Protein AF-A0A0G4EFV4-F1 (afdb_monomer_lite)

Secondary structure (DSSP, 8-state):
--HHHHHTT------PPTT----HHHHHHHHHHHHHHHHHHHHHHHHS----TTS-HHHHHHHHH---HHHHHHHHHHTT--TT------HHHHHHHHHHHHHHHTT-

Organism: Vitrella brassicaformis (strain CCMP3155) (NCBI:txid1169540)

Sequence (108 aa):
MFLSRILNGIVFKEKIPYGIKRSRAYRDARKAERRAKWHAIKQEEQRNFVISGRKSLYMSLMRNTGLGWYRAKQVLKHLEMHERGSVEPTPHVRDKIKNIATFVKLGR

InterPro domains:
  IPR056356 Microprotein, apicomplexa 17 [PF23531] (12-108)

Radius of gyration: 24.9 Å; chains: 1; bounding box: 38×32×73 Å

pLDDT: mean 79.08, std 12.4, range [49.91, 94.31]

Foldseek 3Di:
DPVVVVVVVPPPPPDDPPPDDPDPVVVVVVVVVVVVVVVVLVVCLVVAQDQDQVAFPLVSLCSNLVDDNVLSVVLCVVVVHDRRDGDDPDPVVRVVSVVSSVVSVVVD

Structure (mmCIF, N/CA/C/O backbone):
data_AF-A0A0G4EFV4-F1
#
_entry.id   AF-A0A0G4EFV4-F1
#
loop_
_atom_site.group_PDB
_atom_site.id
_atom_site.type_symbol
_atom_site.label_atom_id
_atom_site.label_alt_id
_atom_site.label_comp_id
_atom_site.label_asym_id
_atom_site.label_entity_id
_atom_site.label_seq_id
_atom_site.pdbx_PDB_ins_code
_atom_site.Cartn_x
_atom_site.Cartn_y
_atom_site.Cartn_z
_atom_site.occupancy
_atom_site.B_iso_or_equiv
_atom_site.auth_seq_id
_atom_site.auth_comp_id
_atom_site.auth_asym_id
_atom_site.auth_atom_id
_atom_site.pdbx_PDB_model_num
ATOM 1 N N . MET A 1 1 ? 19.600 -20.839 -51.957 1.00 53.38 1 MET A N 1
ATOM 2 C CA . MET A 1 1 ? 19.373 -20.298 -50.591 1.00 53.38 1 MET A CA 1
ATOM 3 C C . MET A 1 1 ? 20.023 -18.920 -50.335 1.00 53.38 1 MET A C 1
ATOM 5 O O . MET A 1 1 ? 20.202 -18.554 -49.183 1.00 53.38 1 MET A O 1
ATOM 9 N N . PHE A 1 2 ? 20.338 -18.112 -51.361 1.00 50.44 2 PHE A N 1
ATOM 10 C CA . PHE A 1 2 ? 20.942 -16.774 -51.170 1.00 50.44 2 PHE A CA 1
ATOM 11 C C . PHE A 1 2 ? 19.926 -15.616 -51.234 1.00 50.44 2 PHE A C 1
ATOM 13 O O . PHE A 1 2 ? 20.095 -14.603 -50.561 1.00 50.44 2 PHE A O 1
ATOM 20 N N . LEU A 1 3 ? 18.826 -15.785 -51.977 1.00 52.72 3 LEU A N 1
ATOM 21 C CA . LEU A 1 3 ? 17.833 -14.728 -52.219 1.00 52.72 3 LEU A CA 1
ATOM 22 C C . LEU A 1 3 ? 16.940 -14.411 -51.003 1.00 52.72 3 LEU A C 1
ATOM 24 O O . LEU A 1 3 ? 16.502 -13.274 -50.846 1.00 52.72 3 LEU A O 1
ATOM 28 N N . SER A 1 4 ? 16.725 -15.367 -50.091 1.00 53.78 4 SER A N 1
ATOM 29 C CA . SER A 1 4 ? 15.916 -15.147 -48.880 1.00 53.78 4 SER A CA 1
ATOM 30 C C . SER A 1 4 ? 16.594 -14.236 -47.849 1.00 53.78 4 SER A C 1
ATOM 32 O O . SER A 1 4 ? 15.912 -13.586 -47.062 1.00 53.78 4 SER A O 1
ATOM 34 N N . ARG A 1 5 ? 17.933 -14.131 -47.863 1.00 5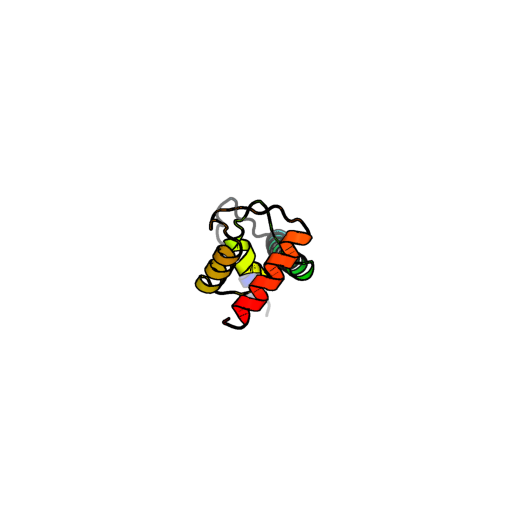4.00 5 ARG A N 1
ATOM 35 C CA . ARG A 1 5 ? 18.678 -13.190 -47.005 1.00 54.00 5 ARG A CA 1
ATOM 36 C C . ARG A 1 5 ? 18.608 -11.747 -47.509 1.00 54.00 5 ARG A C 1
ATOM 38 O O . ARG A 1 5 ? 18.623 -10.837 -46.689 1.00 54.00 5 ARG A O 1
ATOM 45 N N . ILE A 1 6 ? 18.494 -11.545 -48.822 1.00 55.00 6 ILE A N 1
ATOM 46 C CA . ILE A 1 6 ? 18.435 -10.213 -49.448 1.00 55.00 6 ILE A CA 1
ATOM 47 C C . ILE A 1 6 ? 17.040 -9.597 -49.261 1.00 55.00 6 ILE A C 1
ATOM 49 O O . ILE A 1 6 ? 16.927 -8.424 -48.914 1.00 55.00 6 ILE A O 1
ATOM 53 N N . LEU A 1 7 ? 15.977 -10.403 -49.375 1.00 52.62 7 LEU A N 1
ATOM 54 C CA . LEU A 1 7 ? 14.596 -9.956 -49.143 1.00 52.62 7 LEU A CA 1
ATOM 55 C C . LEU A 1 7 ? 14.317 -9.573 -47.676 1.00 52.62 7 LEU A C 1
ATOM 57 O O . LEU A 1 7 ? 13.526 -8.670 -47.422 1.00 52.62 7 LEU A O 1
ATOM 61 N N . ASN A 1 8 ? 15.034 -10.164 -46.713 1.00 49.91 8 ASN A N 1
ATOM 62 C CA . ASN A 1 8 ? 14.996 -9.747 -45.303 1.00 49.91 8 ASN A CA 1
ATOM 63 C C . ASN A 1 8 ? 15.738 -8.421 -45.026 1.00 49.91 8 ASN A C 1
ATOM 65 O O . ASN A 1 8 ? 15.676 -7.914 -43.908 1.00 49.91 8 ASN A O 1
ATOM 69 N N . GLY A 1 9 ? 16.461 -7.859 -46.001 1.00 50.72 9 GLY A N 1
ATOM 70 C CA . GLY A 1 9 ? 17.116 -6.550 -45.886 1.00 50.72 9 GLY A CA 1
ATOM 71 C C . GLY A 1 9 ? 16.177 -5.370 -46.154 1.00 50.72 9 GLY A C 1
ATOM 72 O O . GLY A 1 9 ? 16.466 -4.249 -45.742 1.00 50.72 9 GLY A O 1
ATOM 73 N N . ILE A 1 10 ? 15.027 -5.624 -46.787 1.00 53.22 10 ILE A N 1
ATOM 74 C CA . ILE A 1 10 ? 13.997 -4.627 -47.112 1.00 53.22 10 ILE A CA 1
ATOM 75 C C . ILE A 1 10 ? 12.861 -4.737 -46.084 1.00 53.22 10 ILE A C 1
ATOM 77 O O . ILE A 1 10 ? 11.680 -4.811 -46.411 1.00 53.22 10 ILE A O 1
ATOM 81 N N . VAL A 1 11 ? 13.204 -4.805 -44.796 1.00 54.94 11 VAL A N 1
ATOM 82 C CA . VAL A 1 11 ? 12.196 -4.677 -43.738 1.00 54.94 11 VAL A CA 1
ATOM 83 C C . VAL A 1 11 ? 11.756 -3.222 -43.740 1.00 54.94 11 VAL A C 1
ATOM 85 O O . VAL A 1 11 ? 12.525 -2.336 -43.366 1.00 54.94 11 VAL A O 1
ATOM 88 N N . PHE A 1 12 ? 10.525 -2.980 -44.190 1.00 59.53 12 PHE A N 1
ATOM 89 C CA . PHE A 1 12 ? 9.834 -1.701 -44.079 1.00 59.53 12 PHE A CA 1
ATOM 90 C C . PHE A 1 12 ? 10.023 -1.149 -42.660 1.00 59.53 12 PHE A C 1
ATOM 92 O O . PHE A 1 12 ? 9.445 -1.639 -41.687 1.00 59.53 12 PHE A O 1
ATOM 99 N N . LYS A 1 13 ? 10.912 -0.163 -42.516 1.00 62.06 13 LYS A N 1
ATOM 100 C CA . LYS A 1 13 ? 11.204 0.463 -41.231 1.00 62.06 13 LYS A CA 1
ATOM 101 C C . LYS A 1 13 ? 10.046 1.403 -40.941 1.00 62.06 13 LYS A C 1
ATOM 103 O O . LYS A 1 13 ? 10.056 2.543 -41.396 1.00 62.06 13 LYS A O 1
ATOM 108 N N . GLU A 1 14 ? 9.031 0.901 -40.237 1.00 70.31 14 GLU A N 1
ATOM 109 C CA . GLU A 1 14 ? 7.902 1.709 -39.770 1.00 70.31 14 GLU A CA 1
ATOM 110 C C . GLU A 1 14 ? 8.401 3.062 -39.252 1.00 70.31 14 GLU A C 1
ATOM 112 O O . GLU A 1 14 ? 9.256 3.114 -38.359 1.00 70.31 14 GLU A O 1
ATOM 117 N N . LYS A 1 15 ? 7.866 4.158 -39.806 1.00 72.81 15 LYS A N 1
ATOM 118 C CA . LYS A 1 15 ? 8.108 5.500 -39.275 1.00 72.81 15 LYS A CA 1
ATOM 119 C C . LYS A 1 15 ? 7.584 5.540 -37.844 1.00 72.81 15 LYS A C 1
ATOM 121 O O . LYS A 1 15 ? 6.390 5.435 -37.587 1.00 72.81 15 LYS A O 1
ATOM 126 N N . ILE A 1 16 ? 8.511 5.660 -36.906 1.00 68.56 16 ILE A N 1
ATOM 127 C CA . ILE A 1 16 ? 8.220 5.720 -35.480 1.00 68.56 16 ILE A CA 1
ATOM 128 C C . ILE A 1 16 ? 7.929 7.179 -35.142 1.00 68.56 16 ILE A C 1
ATOM 130 O O . ILE A 1 16 ? 8.744 8.032 -35.499 1.00 68.56 16 ILE A O 1
ATOM 134 N N . PRO A 1 17 ? 6.834 7.479 -34.428 1.00 80.19 17 PRO A N 1
ATOM 135 C CA . PRO A 1 17 ? 6.607 8.812 -33.898 1.00 80.19 17 PRO A CA 1
ATOM 136 C C . PRO A 1 17 ? 7.804 9.284 -33.067 1.00 80.19 17 PRO A C 1
ATOM 138 O O . PRO A 1 17 ? 8.416 8.506 -32.322 1.00 80.19 17 PRO A O 1
ATOM 141 N N . TYR A 1 18 ? 8.139 10.566 -33.195 1.00 79.00 18 TYR A N 1
ATOM 142 C CA . TYR A 1 18 ? 9.219 11.178 -32.432 1.00 79.00 18 TYR A CA 1
ATOM 143 C C . TYR A 1 18 ? 8.989 11.002 -30.917 1.00 79.00 18 TYR A C 1
ATOM 145 O O . TYR A 1 18 ? 7.860 10.961 -30.435 1.00 79.00 18 TYR A O 1
ATOM 153 N N . GLY A 1 19 ? 10.075 10.845 -30.152 1.00 78.50 19 GLY A N 1
ATOM 154 C CA . GLY A 1 19 ? 10.023 10.707 -28.688 1.00 78.50 19 GLY A CA 1
ATOM 155 C C . GLY A 1 19 ? 9.804 9.285 -28.147 1.00 78.50 19 GLY A C 1
ATOM 156 O O . GLY A 1 19 ? 10.008 9.052 -26.954 1.00 78.50 19 GLY A O 1
ATOM 157 N N . ILE A 1 20 ? 9.475 8.296 -28.987 1.00 81.62 20 ILE A N 1
ATOM 158 C CA . ILE A 1 20 ? 9.302 6.905 -28.536 1.00 81.62 20 ILE A CA 1
ATOM 159 C C . ILE A 1 20 ? 10.646 6.163 -28.545 1.00 81.62 20 ILE A C 1
ATOM 161 O O . ILE A 1 20 ? 11.134 5.705 -29.580 1.00 81.62 20 ILE A O 1
ATOM 165 N N . LYS A 1 21 ? 11.241 5.978 -27.359 1.00 83.62 21 LYS A N 1
ATOM 166 C CA . LYS A 1 21 ? 12.478 5.196 -27.196 1.00 83.62 21 LYS A CA 1
ATOM 167 C C . LYS A 1 21 ? 12.206 3.697 -27.392 1.00 83.62 21 LYS A C 1
ATOM 169 O O . LYS A 1 21 ? 11.580 3.051 -26.553 1.00 83.62 21 LYS A O 1
ATOM 174 N N . ARG A 1 22 ? 12.710 3.124 -28.493 1.00 78.31 22 ARG A N 1
ATOM 175 C CA . ARG A 1 22 ? 12.602 1.681 -28.803 1.00 78.31 22 ARG A CA 1
ATOM 176 C C . ARG A 1 22 ? 13.809 0.847 -28.372 1.00 78.31 22 ARG A C 1
ATOM 178 O O . ARG A 1 22 ? 13.752 -0.376 -28.502 1.00 78.31 22 ARG A O 1
ATOM 185 N N . SER A 1 23 ? 14.883 1.471 -27.876 1.00 88.75 23 SER A N 1
ATOM 186 C CA . SER A 1 23 ? 16.090 0.732 -27.499 1.00 88.75 23 SER A CA 1
ATOM 187 C C . SER A 1 23 ? 15.747 -0.364 -26.488 1.00 88.75 23 SER A C 1
ATOM 189 O O . SER A 1 23 ? 14.977 -0.154 -25.544 1.00 88.75 23 SER A O 1
ATOM 191 N N . ARG A 1 24 ? 16.305 -1.559 -26.707 1.00 88.06 24 ARG A N 1
ATOM 192 C CA . ARG A 1 24 ? 16.093 -2.716 -25.827 1.00 88.06 24 ARG A CA 1
ATOM 193 C C . ARG A 1 24 ? 16.447 -2.361 -24.381 1.00 88.06 24 ARG A C 1
ATOM 195 O O . ARG A 1 24 ? 15.640 -2.590 -23.490 1.00 88.06 24 ARG A O 1
ATOM 202 N N . ALA A 1 25 ? 17.559 -1.647 -24.201 1.00 89.44 25 ALA A N 1
ATOM 203 C CA . ALA A 1 25 ? 17.989 -1.098 -22.920 1.00 89.44 25 ALA A CA 1
ATOM 204 C C . ALA A 1 25 ? 16.923 -0.215 -22.242 1.00 89.44 25 ALA A C 1
ATOM 206 O O . ALA A 1 25 ? 16.660 -0.392 -21.058 1.00 89.44 25 ALA A O 1
ATOM 207 N N . TYR A 1 26 ? 16.251 0.689 -22.969 1.00 89.19 26 TYR A N 1
ATOM 208 C CA . TYR A 1 26 ? 15.194 1.529 -22.386 1.00 89.19 26 TYR A CA 1
ATOM 209 C C . TYR A 1 26 ? 13.977 0.705 -21.948 1.00 89.19 26 TYR A C 1
ATOM 211 O O . TYR A 1 26 ? 13.432 0.906 -20.860 1.00 89.19 26 TYR A O 1
ATOM 219 N N . ARG A 1 27 ? 13.551 -0.250 -22.782 1.00 89.62 27 ARG A N 1
ATOM 220 C CA . ARG A 1 27 ? 12.430 -1.144 -22.459 1.00 89.62 27 ARG A CA 1
ATOM 221 C C . ARG A 1 27 ? 12.740 -2.016 -21.246 1.00 89.62 27 ARG A C 1
ATOM 223 O O . ARG A 1 27 ? 11.882 -2.169 -20.376 1.00 89.62 27 ARG A O 1
ATOM 230 N N . ASP A 1 28 ? 13.950 -2.553 -21.178 1.00 93.75 28 ASP A N 1
ATOM 231 C CA . ASP A 1 28 ? 14.387 -3.404 -20.078 1.00 93.75 28 ASP A CA 1
ATOM 232 C C . ASP A 1 28 ? 14.574 -2.594 -18.787 1.00 93.75 28 ASP A C 1
ATOM 234 O O . ASP A 1 28 ? 14.095 -3.026 -17.739 1.00 93.75 28 ASP A O 1
ATOM 238 N N . ALA A 1 29 ? 15.096 -1.365 -18.865 1.00 92.81 29 ALA A N 1
ATOM 239 C CA . ALA A 1 29 ? 15.151 -0.438 -17.733 1.00 92.81 29 ALA A CA 1
ATOM 240 C C . ALA A 1 29 ? 13.753 -0.120 -17.175 1.00 92.81 29 ALA A C 1
ATOM 242 O O . ALA A 1 29 ? 13.539 -0.175 -15.967 1.00 92.81 29 ALA A O 1
ATOM 243 N N . ARG A 1 30 ? 12.755 0.127 -18.036 1.00 92.38 30 ARG A N 1
ATOM 244 C CA . ARG A 1 30 ? 11.364 0.355 -17.596 1.00 92.38 30 ARG A CA 1
ATOM 245 C C . ARG A 1 30 ? 10.734 -0.884 -16.962 1.00 92.38 30 ARG A C 1
ATOM 247 O O . ARG A 1 30 ? 9.965 -0.763 -16.009 1.00 92.38 30 ARG A O 1
ATOM 254 N N . LYS A 1 31 ? 11.040 -2.083 -17.466 1.00 94.31 31 LYS A N 1
ATOM 255 C CA . LYS A 1 31 ? 10.609 -3.339 -16.829 1.00 94.31 31 LYS A CA 1
ATOM 256 C C . LYS A 1 31 ? 11.261 -3.505 -15.456 1.00 94.31 31 LYS A C 1
ATOM 258 O O . LYS A 1 31 ? 10.559 -3.855 -14.510 1.00 94.31 31 LYS A O 1
ATOM 263 N N . ALA A 1 32 ? 12.558 -3.226 -15.343 1.00 94.12 32 ALA A N 1
ATOM 264 C CA . ALA A 1 32 ? 13.290 -3.268 -14.082 1.00 94.12 32 ALA A CA 1
ATOM 265 C C . ALA A 1 32 ? 12.727 -2.258 -13.069 1.00 94.12 32 ALA A C 1
ATOM 267 O O . ALA A 1 32 ? 12.458 -2.640 -11.938 1.00 94.12 32 ALA A O 1
ATOM 268 N N . GLU A 1 33 ? 12.428 -1.025 -13.493 1.00 92.69 33 GLU A N 1
ATOM 269 C CA . GLU A 1 33 ? 11.795 0.011 -12.663 1.00 92.69 33 GLU A CA 1
ATOM 270 C C . GLU A 1 33 ? 10.458 -0.475 -12.082 1.00 92.69 33 GLU A C 1
ATOM 272 O O . GLU A 1 33 ? 10.195 -0.334 -10.887 1.00 92.69 33 GLU A O 1
ATOM 277 N N . ARG A 1 34 ? 9.611 -1.100 -12.912 1.00 90.88 34 ARG A N 1
ATOM 278 C CA . ARG A 1 34 ? 8.343 -1.679 -12.446 1.00 90.88 34 ARG A CA 1
ATOM 279 C C . ARG A 1 34 ? 8.590 -2.778 -11.421 1.00 90.88 34 ARG A C 1
ATOM 281 O O . ARG A 1 34 ? 8.002 -2.725 -10.347 1.00 90.88 34 ARG A O 1
ATOM 288 N N . ARG A 1 35 ? 9.458 -3.749 -11.723 1.00 92.19 35 ARG A N 1
ATOM 289 C CA . ARG A 1 35 ? 9.784 -4.839 -10.786 1.00 92.19 35 ARG A CA 1
ATOM 290 C C . ARG A 1 35 ? 10.324 -4.290 -9.469 1.00 92.19 35 ARG A C 1
ATOM 292 O O . ARG A 1 35 ? 9.870 -4.727 -8.423 1.00 92.19 35 ARG A O 1
ATOM 299 N N . ALA A 1 36 ? 11.215 -3.303 -9.511 1.00 90.25 36 ALA A N 1
ATOM 300 C CA . ALA A 1 36 ? 11.770 -2.664 -8.324 1.00 90.25 36 ALA A CA 1
ATOM 301 C C . ALA A 1 36 ? 10.678 -2.015 -7.463 1.00 90.25 36 ALA A C 1
ATOM 303 O O . ALA A 1 36 ? 10.667 -2.222 -6.255 1.00 90.25 36 ALA A O 1
ATOM 304 N N . LYS A 1 37 ? 9.701 -1.324 -8.071 1.00 82.81 37 LYS A N 1
ATOM 305 C CA . LYS A 1 37 ? 8.533 -0.787 -7.346 1.00 82.81 37 LYS A CA 1
ATOM 306 C C . LYS A 1 37 ? 7.708 -1.891 -6.682 1.00 82.81 37 LYS A C 1
ATOM 308 O O . LYS A 1 37 ? 7.345 -1.757 -5.520 1.00 82.81 37 LYS A O 1
ATOM 313 N N . TRP A 1 38 ? 7.444 -2.991 -7.387 1.00 81.75 38 TRP A N 1
ATOM 314 C CA . TRP A 1 38 ? 6.738 -4.145 -6.817 1.00 81.75 38 TRP A CA 1
ATOM 315 C C . TRP A 1 38 ? 7.518 -4.813 -5.679 1.00 81.75 38 TRP A C 1
ATOM 317 O O . TRP A 1 38 ? 6.932 -5.170 -4.661 1.00 81.75 38 TRP A O 1
ATOM 327 N N . HIS A 1 39 ? 8.835 -4.963 -5.822 1.00 84.25 39 HIS A N 1
ATOM 328 C CA . HIS A 1 39 ? 9.693 -5.505 -4.771 1.00 84.25 39 HIS A CA 1
ATOM 329 C C . HIS A 1 39 ? 9.756 -4.579 -3.558 1.00 84.25 39 HIS A C 1
ATOM 331 O O . HIS A 1 39 ? 9.663 -5.077 -2.445 1.00 84.25 39 HIS A O 1
ATOM 337 N N . ALA A 1 40 ? 9.832 -3.261 -3.755 1.00 81.31 40 ALA A N 1
ATOM 338 C CA . ALA A 1 40 ? 9.769 -2.288 -2.668 1.00 81.31 40 ALA A CA 1
ATOM 339 C C . ALA A 1 40 ? 8.439 -2.389 -1.907 1.00 81.31 40 ALA A C 1
ATOM 341 O O . ALA A 1 40 ? 8.441 -2.489 -0.687 1.00 81.31 40 ALA A O 1
ATOM 342 N N . ILE A 1 41 ? 7.314 -2.480 -2.625 1.00 70.81 41 ILE A N 1
ATOM 343 C CA . ILE A 1 41 ? 5.982 -2.702 -2.039 1.00 70.81 41 ILE A CA 1
ATOM 344 C C . ILE A 1 41 ? 5.949 -3.991 -1.205 1.00 70.81 41 ILE A C 1
ATOM 346 O O . ILE A 1 41 ? 5.482 -3.960 -0.071 1.00 70.81 41 ILE A O 1
ATOM 350 N N . LYS A 1 42 ? 6.487 -5.099 -1.730 1.00 74.06 42 LYS A N 1
ATOM 351 C CA . LYS A 1 42 ? 6.550 -6.380 -1.007 1.00 74.06 42 LYS A CA 1
ATOM 352 C C . LYS A 1 42 ? 7.489 -6.341 0.200 1.00 74.06 42 LYS A C 1
ATOM 354 O O . LYS A 1 42 ? 7.188 -6.944 1.222 1.00 74.06 42 LYS A O 1
ATOM 359 N N . GLN A 1 43 ? 8.625 -5.656 0.095 1.00 76.44 43 GLN A N 1
ATOM 360 C CA . GLN A 1 43 ? 9.563 -5.492 1.207 1.00 76.44 43 GLN A CA 1
ATOM 361 C C . GLN A 1 43 ? 8.970 -4.618 2.315 1.00 76.44 43 GLN A C 1
ATOM 363 O O . GLN A 1 43 ? 9.167 -4.915 3.489 1.00 76.44 43 GLN A O 1
ATOM 368 N N . GLU A 1 44 ? 8.220 -3.572 1.958 1.00 68.38 44 GLU A N 1
ATOM 369 C CA . GLU A 1 44 ? 7.432 -2.787 2.911 1.00 68.38 44 GLU A CA 1
ATOM 370 C C . GLU A 1 44 ? 6.393 -3.666 3.620 1.00 68.38 44 GLU A C 1
ATOM 372 O O . GLU A 1 44 ? 6.309 -3.641 4.844 1.00 68.38 44 GLU A O 1
ATOM 377 N N . GLU A 1 45 ? 5.655 -4.491 2.870 1.00 62.66 45 GLU A N 1
ATOM 378 C CA . GLU A 1 45 ? 4.657 -5.425 3.413 1.00 62.66 45 GLU A CA 1
ATOM 379 C C . GLU A 1 45 ? 5.272 -6.474 4.354 1.00 62.66 45 GLU A C 1
ATOM 381 O O . GLU A 1 45 ? 4.682 -6.798 5.383 1.00 62.66 45 GLU A O 1
ATOM 386 N N . GLN A 1 46 ? 6.475 -6.971 4.046 1.00 63.78 46 GLN A N 1
ATOM 387 C CA . GLN A 1 46 ? 7.208 -7.908 4.905 1.00 63.78 46 GLN A CA 1
ATOM 388 C C . GLN A 1 46 ? 7.756 -7.258 6.182 1.00 63.78 46 GLN A C 1
ATOM 390 O O . GLN A 1 46 ? 7.954 -7.950 7.178 1.00 63.78 46 GLN A O 1
ATOM 395 N N . ARG A 1 47 ? 8.038 -5.947 6.166 1.00 60.62 47 ARG A N 1
ATOM 396 C CA . ARG A 1 47 ? 8.780 -5.277 7.244 1.00 60.62 47 ARG A CA 1
ATOM 397 C C . ARG A 1 47 ? 7.940 -4.809 8.421 1.00 60.62 47 ARG A C 1
ATOM 399 O O . ARG A 1 47 ? 8.553 -4.554 9.449 1.00 60.62 47 ARG A O 1
ATOM 406 N N . ASN A 1 48 ? 6.618 -4.664 8.282 1.00 59.91 48 ASN A N 1
ATOM 407 C CA . ASN A 1 48 ? 5.584 -4.481 9.323 1.00 59.91 48 ASN A CA 1
ATOM 408 C C . ASN A 1 48 ? 4.396 -3.682 8.748 1.00 59.91 48 ASN A C 1
ATOM 410 O O . ASN A 1 48 ? 4.470 -3.160 7.643 1.00 59.91 48 ASN A O 1
ATOM 414 N N . PHE A 1 49 ? 3.311 -3.544 9.523 1.00 68.94 49 PHE A N 1
ATOM 415 C CA . PHE A 1 49 ? 2.134 -2.722 9.201 1.00 68.94 49 PHE A CA 1
ATOM 416 C C . PHE A 1 49 ? 2.531 -1.321 8.692 1.00 68.94 49 PHE A C 1
ATOM 418 O O . PHE A 1 49 ? 2.965 -0.459 9.464 1.00 68.94 49 PHE A O 1
ATOM 425 N N . VAL A 1 50 ? 2.398 -1.094 7.385 1.00 67.25 50 VAL A N 1
ATOM 426 C CA . VAL A 1 50 ? 2.840 0.135 6.723 1.00 67.25 50 VAL A CA 1
ATOM 427 C C . VAL A 1 50 ? 1.783 1.211 6.935 1.00 67.25 50 VAL A C 1
ATOM 429 O O . VAL A 1 50 ? 0.795 1.279 6.203 1.00 67.25 50 VAL A O 1
ATOM 432 N N . ILE A 1 51 ? 1.972 2.050 7.946 1.00 68.62 51 ILE A N 1
ATOM 433 C CA . ILE A 1 51 ? 1.183 3.270 8.132 1.00 68.62 51 ILE A CA 1
ATOM 434 C C . ILE A 1 51 ? 2.013 4.406 7.536 1.00 68.62 51 ILE A C 1
ATOM 436 O O . ILE A 1 51 ? 3.014 4.826 8.108 1.00 68.62 51 ILE A O 1
ATOM 440 N N . SER A 1 52 ? 1.647 4.841 6.330 1.00 66.31 52 SER A N 1
ATOM 441 C CA . SER A 1 52 ? 2.287 5.978 5.663 1.00 66.31 52 SER A CA 1
ATOM 442 C C . SER A 1 52 ? 1.466 7.230 5.927 1.00 66.31 52 SER A C 1
ATOM 444 O O . SER A 1 52 ? 0.286 7.241 5.593 1.00 66.31 52 SER A O 1
ATOM 446 N N . GLY A 1 53 ? 2.087 8.304 6.423 1.00 65.81 53 GLY A N 1
ATOM 447 C CA . GLY A 1 53 ? 1.390 9.566 6.711 1.00 65.81 53 GLY A CA 1
ATOM 448 C C . GLY A 1 53 ? 0.730 10.234 5.495 1.00 65.81 53 GLY A C 1
ATOM 449 O O . GLY A 1 53 ? -0.142 11.080 5.661 1.00 65.81 53 GLY A O 1
ATOM 450 N N . ARG A 1 54 ? 1.098 9.832 4.267 1.00 73.06 54 ARG A N 1
ATOM 451 C CA . ARG A 1 54 ? 0.485 10.325 3.020 1.00 73.06 54 ARG A CA 1
ATOM 452 C C . ARG A 1 54 ? -0.863 9.666 2.711 1.00 73.06 54 ARG A C 1
ATOM 454 O O . ARG A 1 54 ? -1.648 10.214 1.941 1.00 73.06 54 ARG A O 1
ATOM 461 N N . LYS A 1 55 ? -1.113 8.465 3.236 1.00 78.38 55 LYS A N 1
ATOM 462 C CA . LYS A 1 55 ? -2.350 7.711 3.004 1.00 78.38 55 LYS A CA 1
ATOM 463 C C . LYS A 1 55 ? -3.196 7.752 4.268 1.00 78.38 55 LYS A C 1
ATOM 465 O O . LYS A 1 55 ? -2.663 7.714 5.369 1.00 78.38 55 LYS A O 1
ATOM 470 N N . SER A 1 56 ? -4.517 7.771 4.112 1.00 87.12 56 SER A N 1
ATOM 471 C CA . SER A 1 56 ? -5.394 7.631 5.272 1.00 87.12 56 SER A CA 1
ATOM 472 C C . SER A 1 56 ? -5.185 6.277 5.952 1.00 87.12 56 SER A C 1
ATOM 474 O O . SER A 1 56 ? -4.769 5.291 5.319 1.00 87.12 56 SER A O 1
ATOM 476 N N . LEU A 1 57 ? -5.506 6.215 7.245 1.00 85.81 57 LEU A N 1
ATOM 477 C CA . LEU A 1 57 ? -5.464 4.964 7.993 1.00 85.81 57 LEU A CA 1
ATOM 478 C C . LEU A 1 57 ? -6.329 3.894 7.311 1.00 85.81 57 LEU A C 1
ATOM 480 O O . LEU A 1 57 ? -5.882 2.762 7.168 1.00 85.81 57 LEU A O 1
ATOM 484 N N . TYR A 1 58 ? -7.504 4.266 6.796 1.00 87.56 58 TYR A N 1
ATOM 485 C CA . TYR A 1 58 ? -8.398 3.374 6.052 1.00 87.56 58 TYR A CA 1
ATOM 486 C C . TYR A 1 58 ? -7.700 2.633 4.899 1.00 87.56 58 TYR A C 1
ATOM 488 O O . TYR A 1 58 ? -7.725 1.404 4.817 1.00 87.56 58 TYR A O 1
ATOM 496 N N . MET A 1 59 ? -7.019 3.381 4.026 1.00 86.19 59 MET A N 1
ATOM 497 C CA . MET A 1 59 ? -6.306 2.818 2.875 1.00 86.19 59 MET A CA 1
ATOM 498 C C . MET A 1 59 ? -5.135 1.939 3.315 1.00 86.19 59 MET A C 1
ATOM 500 O O . MET A 1 59 ? -4.848 0.912 2.696 1.00 86.19 59 MET A O 1
ATOM 504 N N . SER A 1 60 ? -4.468 2.334 4.399 1.00 84.88 60 SER A N 1
ATOM 505 C CA . SER A 1 60 ? -3.365 1.575 4.985 1.00 84.88 60 SER A CA 1
ATOM 506 C C . SER A 1 60 ? -3.855 0.260 5.603 1.00 84.88 60 SER A C 1
ATOM 508 O O . SER A 1 60 ? -3.241 -0.782 5.386 1.00 84.88 60 SER A O 1
ATOM 510 N N . LEU A 1 61 ? -4.997 0.264 6.300 1.00 85.88 61 LEU A N 1
ATOM 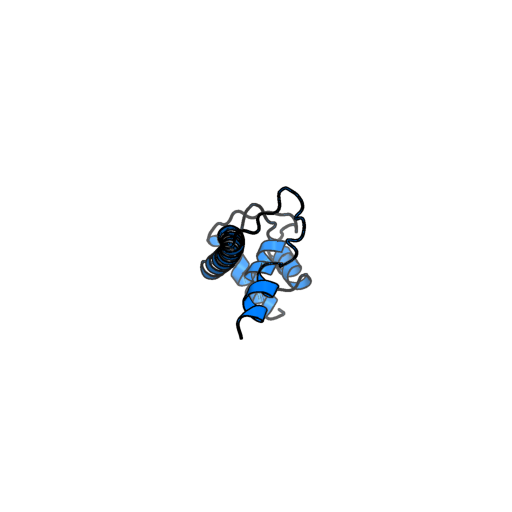511 C CA . LEU A 1 61 ? -5.623 -0.931 6.872 1.00 85.88 61 LEU A CA 1
ATOM 512 C C . LEU A 1 61 ? -5.916 -1.967 5.787 1.00 85.88 61 LEU A C 1
ATOM 514 O O . LEU A 1 61 ? -5.502 -3.117 5.927 1.00 85.88 61 LEU A O 1
ATOM 518 N N . MET A 1 62 ? -6.567 -1.568 4.693 1.00 85.69 62 MET A N 1
ATOM 519 C CA . MET A 1 62 ? -6.917 -2.487 3.603 1.00 85.69 62 MET A CA 1
ATOM 520 C C . MET A 1 62 ? -5.678 -3.113 2.957 1.00 85.69 62 MET A C 1
ATOM 522 O O . MET A 1 62 ? -5.644 -4.326 2.756 1.00 85.69 62 MET A O 1
ATOM 526 N N . ARG A 1 63 ? -4.633 -2.309 2.702 1.00 80.56 63 ARG A N 1
ATOM 527 C CA . ARG A 1 63 ? -3.367 -2.796 2.129 1.00 80.56 63 ARG A CA 1
ATOM 528 C C . ARG A 1 63 ? -2.669 -3.801 3.047 1.00 80.56 63 ARG A C 1
ATOM 530 O O . ARG A 1 63 ? -2.206 -4.825 2.570 1.00 80.56 63 ARG A O 1
ATOM 537 N N . ASN A 1 64 ? -2.591 -3.511 4.346 1.00 80.62 64 ASN A N 1
ATOM 538 C CA . ASN A 1 64 ? -1.800 -4.317 5.281 1.00 80.62 64 ASN A CA 1
ATOM 539 C C . ASN A 1 64 ? -2.531 -5.571 5.776 1.00 80.62 64 ASN A C 1
ATOM 541 O O . ASN A 1 64 ? -1.901 -6.576 6.088 1.00 80.62 64 ASN A O 1
ATOM 545 N N . THR A 1 65 ? -3.856 -5.509 5.919 1.00 79.25 65 THR A N 1
ATOM 546 C CA . THR A 1 65 ? -4.626 -6.584 6.567 1.00 79.25 65 THR A CA 1
ATOM 547 C C . THR A 1 65 ? -5.370 -7.476 5.588 1.00 79.25 65 THR A C 1
ATOM 549 O O . THR A 1 65 ? -5.770 -8.571 5.985 1.00 79.25 65 THR A O 1
ATOM 552 N N . GLY A 1 66 ? -5.596 -7.029 4.350 1.00 79.38 66 GLY A N 1
ATOM 553 C CA . GLY A 1 66 ? -6.505 -7.700 3.420 1.00 79.38 66 GLY A CA 1
ATOM 554 C C . GLY A 1 66 ? -7.973 -7.654 3.860 1.00 79.38 66 GLY A C 1
ATOM 555 O O . GLY A 1 66 ? -8.785 -8.431 3.366 1.00 79.38 66 GLY A O 1
ATOM 556 N N . LEU A 1 67 ? -8.333 -6.784 4.813 1.00 85.38 67 LEU A N 1
ATOM 557 C CA . LEU A 1 67 ? -9.727 -6.558 5.185 1.00 85.38 67 LEU A CA 1
ATOM 558 C C . LEU A 1 67 ? -10.476 -5.868 4.040 1.00 85.38 67 LEU A C 1
ATOM 560 O O . LEU A 1 67 ? -9.998 -4.887 3.470 1.00 85.38 67 LEU A O 1
ATOM 564 N N . GLY A 1 68 ? -11.684 -6.356 3.751 1.00 87.25 68 GLY A N 1
ATOM 565 C CA . GLY A 1 68 ? -12.617 -5.674 2.859 1.00 87.25 68 GLY A CA 1
ATOM 566 C C . GLY A 1 68 ? -13.068 -4.321 3.420 1.00 87.25 68 GLY A C 1
ATOM 567 O O . GLY A 1 68 ? -12.951 -4.053 4.618 1.00 87.25 68 GLY A O 1
ATOM 568 N N . TRP A 1 69 ? -13.633 -3.485 2.547 1.00 88.81 69 TRP A N 1
ATOM 569 C CA . TRP A 1 69 ? -13.990 -2.087 2.828 1.00 88.81 69 TRP A CA 1
ATOM 570 C C . TRP A 1 69 ? -14.822 -1.912 4.103 1.00 88.81 69 TRP A C 1
ATOM 572 O O . TRP A 1 69 ? -14.493 -1.108 4.973 1.00 88.81 69 TRP A O 1
ATOM 582 N N . TYR A 1 70 ? -15.864 -2.727 4.260 1.00 90.19 70 TYR A N 1
ATOM 583 C CA . TYR A 1 70 ? -16.760 -2.659 5.413 1.00 90.19 70 TYR A CA 1
ATOM 584 C C . TYR A 1 70 ? -16.052 -2.983 6.738 1.00 90.19 70 TYR A C 1
ATOM 586 O O . TYR A 1 70 ? -16.162 -2.237 7.710 1.00 90.19 70 TYR A O 1
ATOM 594 N N . ARG A 1 71 ? -15.248 -4.052 6.762 1.00 89.94 71 ARG A N 1
ATOM 595 C CA . ARG A 1 71 ? -14.499 -4.462 7.959 1.00 89.94 71 ARG A CA 1
ATOM 596 C C . ARG A 1 71 ? -13.411 -3.453 8.322 1.00 89.94 71 ARG A C 1
ATOM 598 O O . ARG A 1 71 ? -13.197 -3.171 9.495 1.00 89.94 71 ARG A O 1
ATOM 605 N N . ALA A 1 72 ? -12.764 -2.842 7.332 1.00 90.31 72 ALA A N 1
ATOM 606 C CA . ALA A 1 72 ? -11.821 -1.756 7.586 1.00 90.31 72 ALA A CA 1
ATOM 607 C C . ALA A 1 72 ? -12.505 -0.534 8.238 1.00 90.31 72 ALA A C 1
ATOM 609 O O . ALA A 1 72 ? -11.917 0.083 9.124 1.00 90.31 72 ALA A O 1
ATOM 610 N N . LYS A 1 73 ? -13.764 -0.225 7.887 1.00 91.44 73 LYS A N 1
ATOM 611 C CA . LYS A 1 73 ? -14.551 0.816 8.579 1.00 91.44 73 LYS A CA 1
ATOM 612 C C . LYS A 1 73 ? -14.902 0.445 10.020 1.00 91.44 73 LYS A C 1
ATOM 614 O O . LYS A 1 73 ? -14.875 1.318 10.882 1.00 91.44 73 LYS A O 1
ATOM 619 N N . GLN A 1 74 ? -15.169 -0.829 10.310 1.00 92.06 74 GLN A N 1
ATOM 620 C CA . GLN A 1 74 ? -15.371 -1.290 11.692 1.00 92.06 74 GLN A CA 1
ATOM 621 C C . GLN A 1 74 ? -14.114 -1.070 12.542 1.00 92.06 74 GLN A C 1
ATOM 623 O O . GLN A 1 74 ? -14.209 -0.537 13.643 1.00 92.06 74 GLN A O 1
ATOM 628 N N . VAL A 1 75 ? -12.928 -1.380 12.005 1.00 90.56 75 VAL A N 1
ATOM 629 C CA . VAL A 1 75 ? -11.650 -1.113 12.691 1.00 90.56 75 VAL A CA 1
ATOM 630 C C . VAL A 1 75 ? -11.488 0.376 13.009 1.00 90.56 75 VAL A C 1
ATOM 632 O O . VAL A 1 75 ? -11.109 0.720 14.124 1.00 90.56 75 VAL A O 1
ATOM 635 N N . LEU A 1 76 ? -11.819 1.268 12.069 1.00 91.19 76 LEU A N 1
ATOM 636 C CA . LEU A 1 76 ? -11.790 2.715 12.317 1.00 91.19 76 LEU A CA 1
ATOM 637 C C . LEU A 1 76 ? -12.764 3.144 13.414 1.00 91.19 76 LEU A C 1
ATOM 639 O O . LEU A 1 76 ? -12.412 3.988 14.231 1.00 91.19 76 LEU A O 1
ATOM 643 N N . LYS A 1 77 ? -13.956 2.540 13.460 1.00 91.38 77 LYS A N 1
ATOM 644 C CA . LYS A 1 77 ? -14.950 2.801 14.504 1.00 91.38 77 LYS A CA 1
ATOM 645 C C . LYS A 1 77 ? -14.436 2.390 15.886 1.00 91.38 77 LYS A C 1
ATOM 647 O O . LYS A 1 77 ? -14.569 3.166 16.819 1.00 91.38 77 LYS A O 1
ATOM 652 N N . HIS A 1 78 ? -13.797 1.225 16.009 1.00 90.12 78 HIS A N 1
ATOM 653 C CA . HIS A 1 78 ? -13.163 0.787 17.263 1.00 90.12 78 HIS A CA 1
ATOM 654 C C . HIS A 1 78 ? -11.984 1.668 17.690 1.00 90.12 78 HIS A C 1
ATOM 656 O O . HIS A 1 78 ? -11.644 1.722 18.868 1.00 90.12 78 HIS A O 1
ATOM 662 N N . LEU A 1 79 ? -11.334 2.325 16.731 1.00 88.56 79 LEU A N 1
ATOM 663 C CA . LEU A 1 79 ? -10.268 3.288 16.987 1.00 88.56 79 LEU A CA 1
ATOM 664 C C . LEU A 1 79 ? -10.795 4.710 17.220 1.00 88.56 79 LEU A C 1
ATOM 666 O O . LEU A 1 79 ? -9.989 5.584 17.518 1.00 88.56 79 LEU A O 1
ATOM 670 N N . GLU A 1 80 ? -12.104 4.936 17.065 1.00 89.44 80 GLU A N 1
ATOM 671 C CA . GLU A 1 80 ? -12.755 6.252 17.133 1.00 89.44 80 GLU A CA 1
ATOM 672 C C . GLU A 1 80 ? -12.133 7.274 16.168 1.00 89.44 80 GLU A C 1
ATOM 674 O O . GLU A 1 80 ? -12.016 8.465 16.446 1.00 89.44 80 GLU A O 1
ATOM 679 N N . MET A 1 81 ? -11.721 6.795 14.992 1.00 86.62 81 MET A N 1
ATOM 680 C CA . MET A 1 81 ? -11.021 7.597 13.997 1.00 86.62 81 MET A CA 1
ATOM 681 C C . MET A 1 81 ? -11.861 7.870 12.758 1.00 86.62 81 MET A C 1
ATOM 683 O O . MET A 1 81 ? -12.571 7.007 12.241 1.00 86.62 81 MET A O 1
ATOM 687 N N . HIS A 1 82 ? -11.694 9.071 12.208 1.00 87.50 82 HIS A N 1
ATOM 688 C CA . HIS A 1 82 ? -12.289 9.435 10.930 1.00 87.50 82 HIS A CA 1
ATOM 689 C C . HIS A 1 82 ? -11.602 8.712 9.752 1.00 87.50 82 HIS A C 1
ATOM 691 O O . HIS A 1 82 ? -10.393 8.491 9.758 1.00 87.50 82 HIS A O 1
ATOM 697 N N . GLU A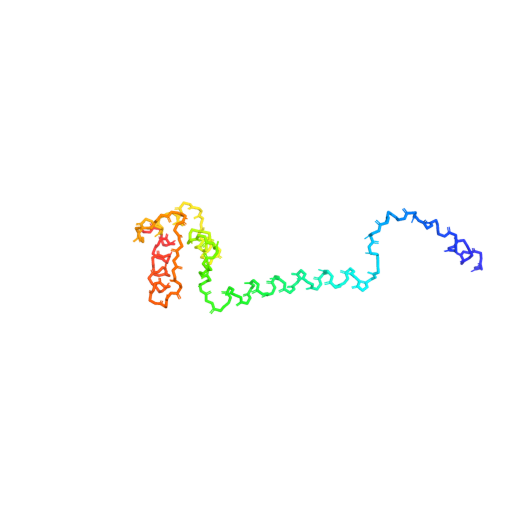 1 83 ? -12.350 8.414 8.683 1.00 83.00 83 GLU A N 1
ATOM 698 C CA . GLU A 1 83 ? -11.862 7.681 7.495 1.00 83.00 83 GLU A CA 1
ATOM 699 C C . GLU A 1 83 ? -10.710 8.390 6.765 1.00 83.00 83 GLU A C 1
ATOM 701 O O . GLU A 1 83 ? -9.827 7.748 6.191 1.00 83.00 83 GLU A O 1
ATOM 706 N N . ARG A 1 84 ? -10.701 9.725 6.815 1.00 83.06 84 ARG A N 1
ATOM 707 C CA . ARG A 1 84 ? -9.625 10.574 6.272 1.00 83.06 84 ARG A CA 1
ATOM 708 C C . ARG A 1 84 ? -8.521 10.879 7.288 1.00 83.06 84 ARG A C 1
ATOM 710 O O . ARG A 1 84 ? -7.565 11.561 6.939 1.00 83.06 84 ARG A O 1
ATOM 717 N N . GLY A 1 85 ? -8.660 10.396 8.521 1.00 80.69 85 GLY A N 1
ATOM 718 C CA . GLY A 1 85 ? -7.661 10.561 9.565 1.00 80.69 85 GLY A CA 1
ATOM 719 C C . GLY A 1 85 ? -6.347 9.893 9.170 1.00 80.69 85 GLY A C 1
ATOM 720 O O . GLY A 1 85 ? -6.324 8.772 8.646 1.00 80.69 85 GLY A O 1
ATOM 721 N N . SER A 1 86 ? -5.254 10.606 9.413 1.00 77.56 86 SER A N 1
ATOM 722 C CA . SER A 1 86 ? -3.911 10.041 9.390 1.00 77.56 86 SER A CA 1
ATOM 723 C C . SER A 1 86 ? -3.501 9.713 10.821 1.00 77.56 86 SER A C 1
ATOM 725 O O . SER A 1 86 ? -3.948 10.365 11.762 1.00 77.56 86 SER A O 1
ATOM 727 N N . VAL A 1 87 ? -2.685 8.680 10.980 1.00 76.94 87 VAL A N 1
ATOM 728 C CA . VAL A 1 87 ? -2.158 8.253 12.276 1.00 76.94 87 VAL A CA 1
ATOM 729 C C . VAL A 1 87 ? -0.653 8.289 12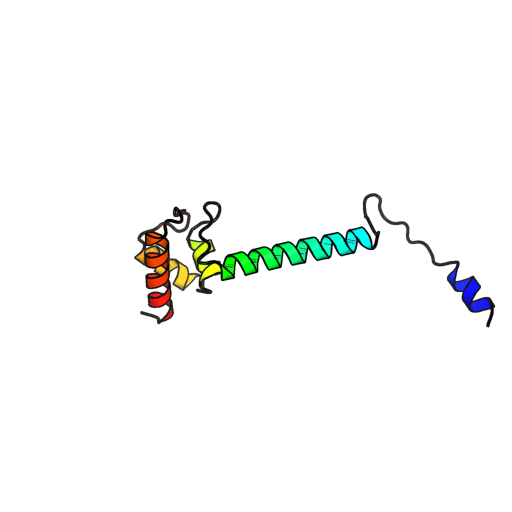.204 1.00 76.94 87 VAL A C 1
ATOM 731 O O . VAL A 1 87 ? -0.066 7.737 11.270 1.00 76.94 87 VAL A O 1
ATOM 734 N N . GLU A 1 88 ? -0.030 8.898 13.206 1.00 78.06 88 GLU A N 1
ATOM 735 C CA . GLU A 1 88 ? 1.412 8.795 13.354 1.00 78.06 88 GLU A CA 1
ATOM 736 C C . GLU A 1 88 ? 1.805 7.350 13.687 1.00 78.06 88 GLU A C 1
ATOM 738 O O . GLU A 1 88 ? 1.224 6.737 14.588 1.00 78.06 88 GLU A O 1
ATOM 743 N N . PRO A 1 89 ? 2.780 6.772 12.968 1.00 71.38 89 PRO A N 1
ATOM 744 C CA . PRO A 1 89 ? 3.142 5.367 13.088 1.00 71.38 89 PRO A CA 1
ATOM 745 C C . PRO A 1 89 ? 3.984 5.100 14.346 1.00 71.38 89 PRO A C 1
ATOM 747 O O . PRO A 1 89 ? 5.129 4.661 14.247 1.00 71.38 89 PRO A O 1
ATOM 750 N N . THR A 1 90 ? 3.430 5.335 15.534 1.00 81.69 90 THR A N 1
ATOM 751 C CA . THR A 1 90 ? 4.060 4.920 16.791 1.00 81.69 90 THR A CA 1
ATOM 752 C C . THR A 1 90 ? 3.899 3.404 16.995 1.00 81.69 90 THR A C 1
ATOM 754 O O . THR A 1 90 ? 2.877 2.831 16.594 1.00 81.69 90 THR A O 1
ATOM 757 N N . PRO A 1 91 ? 4.883 2.712 17.607 1.00 80.75 91 PRO A N 1
ATOM 758 C CA . PRO A 1 91 ? 4.805 1.266 17.840 1.00 80.75 91 PRO A CA 1
ATOM 759 C C . PRO A 1 91 ? 3.554 0.849 18.625 1.00 80.75 91 PRO A C 1
ATOM 761 O O . PRO A 1 91 ? 2.851 -0.073 18.224 1.00 80.75 91 PRO A O 1
ATOM 764 N N . HIS A 1 92 ? 3.207 1.607 19.669 1.00 83.44 92 HIS A N 1
ATOM 765 C CA . HIS A 1 92 ? 2.043 1.334 20.512 1.00 83.44 92 HIS A CA 1
ATOM 766 C C . HIS A 1 92 ? 0.719 1.357 19.730 1.00 83.44 92 HIS A C 1
ATOM 768 O O . HIS A 1 92 ? -0.112 0.455 19.845 1.00 83.44 92 HIS A O 1
ATOM 774 N N . VAL A 1 93 ? 0.528 2.371 18.880 1.00 82.88 93 VAL A N 1
ATOM 775 C CA . VAL A 1 93 ? -0.689 2.493 18.068 1.00 82.88 93 VAL A CA 1
ATOM 776 C C . VAL A 1 93 ? -0.748 1.395 17.007 1.00 82.88 93 VAL A C 1
ATOM 778 O O . VAL A 1 93 ? -1.824 0.868 16.720 1.00 82.88 93 VAL A O 1
ATOM 781 N N . ARG A 1 94 ? 0.403 0.988 16.461 1.00 83.75 94 ARG A N 1
ATOM 782 C CA . ARG A 1 94 ? 0.484 -0.123 15.509 1.00 83.75 94 ARG A CA 1
ATOM 783 C C . ARG A 1 94 ? -0.005 -1.437 16.120 1.00 83.75 94 ARG A C 1
ATOM 785 O O . ARG A 1 94 ? -0.782 -2.141 15.474 1.00 83.75 94 ARG A O 1
ATOM 792 N N . ASP A 1 95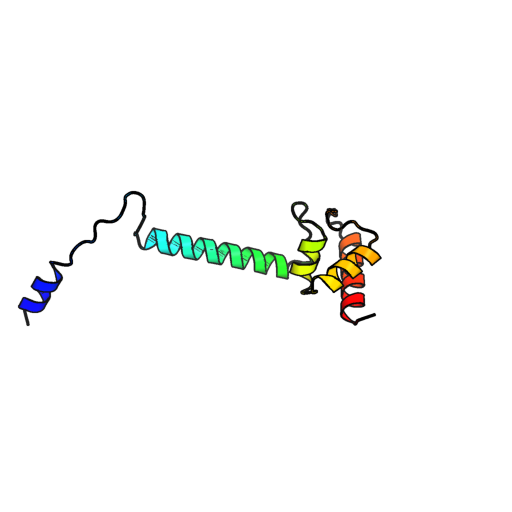 ? 0.400 -1.739 17.348 1.00 85.75 95 ASP A N 1
ATOM 793 C CA . ASP A 1 95 ? -0.030 -2.952 18.047 1.00 85.75 95 ASP A CA 1
ATOM 794 C C . ASP A 1 95 ? -1.526 -2.911 18.372 1.00 85.75 95 ASP A C 1
ATOM 796 O O . ASP A 1 95 ? -2.243 -3.883 18.119 1.00 85.75 95 ASP A O 1
ATOM 800 N N . LYS A 1 96 ? -2.040 -1.752 18.807 1.00 87.75 96 LYS A N 1
ATOM 801 C CA . LYS A 1 96 ? -3.482 -1.539 19.014 1.00 87.75 96 LYS A CA 1
ATOM 802 C C . LYS A 1 96 ? -4.283 -1.797 17.733 1.00 87.75 96 LYS A C 1
ATOM 804 O O . LYS A 1 96 ? -5.262 -2.543 17.753 1.00 87.75 96 LYS A O 1
ATOM 809 N N . ILE A 1 97 ? -3.847 -1.229 16.606 1.00 87.44 97 ILE A N 1
ATOM 810 C CA . ILE A 1 97 ? -4.480 -1.435 15.296 1.00 87.44 97 ILE A CA 1
ATOM 811 C C . ILE A 1 97 ? -4.440 -2.911 14.896 1.00 87.44 97 ILE A C 1
ATOM 813 O O . ILE A 1 97 ? -5.438 -3.438 14.406 1.00 87.44 97 ILE A O 1
ATOM 817 N N . LYS A 1 98 ? -3.306 -3.590 15.103 1.00 87.38 98 LYS A N 1
ATOM 818 C CA . LYS A 1 98 ? -3.149 -5.008 14.767 1.00 87.38 98 LYS A CA 1
ATOM 819 C C . LYS A 1 98 ? -4.118 -5.875 15.569 1.00 87.38 98 LYS A C 1
ATOM 821 O O . LYS A 1 98 ? -4.802 -6.696 14.963 1.00 87.38 98 LYS A O 1
ATOM 826 N N . ASN A 1 99 ? -4.236 -5.632 16.873 1.00 89.44 99 ASN A N 1
ATOM 827 C CA . ASN A 1 99 ? -5.139 -6.364 17.762 1.00 89.44 99 ASN A CA 1
ATOM 828 C C . ASN A 1 99 ? -6.611 -6.186 17.356 1.00 89.44 99 ASN A C 1
ATOM 830 O O . ASN A 1 99 ? -7.350 -7.163 17.225 1.00 89.44 99 ASN A O 1
ATOM 834 N N . ILE A 1 100 ? -7.027 -4.951 17.067 1.00 90.12 100 ILE A N 1
ATOM 835 C CA . ILE A 1 100 ? -8.395 -4.662 16.611 1.00 90.12 100 ILE A CA 1
ATOM 836 C C . ILE A 1 100 ? -8.648 -5.271 15.228 1.00 90.12 100 ILE A C 1
ATOM 838 O O . ILE A 1 100 ? -9.691 -5.873 14.991 1.00 90.12 100 ILE A O 1
ATOM 842 N N . ALA A 1 101 ? -7.689 -5.176 14.306 1.00 88.38 101 ALA A N 1
ATOM 843 C CA . ALA A 1 101 ? -7.822 -5.789 12.990 1.00 88.38 101 ALA A CA 1
ATOM 844 C C . ALA A 1 101 ? -7.940 -7.318 13.079 1.00 88.38 101 ALA A C 1
ATOM 846 O O . ALA A 1 101 ? -8.726 -7.905 12.336 1.00 88.38 101 ALA A O 1
ATOM 847 N N . THR A 1 102 ? -7.199 -7.975 13.980 1.00 88.50 102 THR A N 1
ATOM 848 C CA . THR A 1 102 ? -7.360 -9.414 14.237 1.00 88.50 102 THR A CA 1
ATOM 849 C C . THR A 1 102 ? -8.717 -9.741 14.847 1.00 88.50 102 THR A C 1
ATOM 851 O O . THR A 1 102 ? -9.338 -10.707 14.419 1.00 88.50 102 THR A O 1
ATOM 854 N N . PHE A 1 103 ? -9.216 -8.911 15.764 1.00 90.50 103 PHE A N 1
ATOM 855 C CA . PHE A 1 103 ? -10.542 -9.067 16.362 1.00 90.50 103 PHE A CA 1
ATOM 856 C C . PHE A 1 103 ? -11.652 -9.003 15.299 1.00 90.50 103 PHE A C 1
ATOM 858 O O . PHE A 1 103 ? -12.401 -9.962 15.127 1.00 90.50 103 PHE A O 1
ATOM 865 N 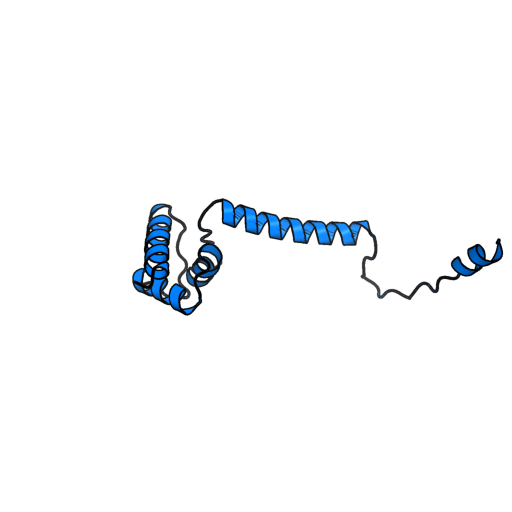N . VAL A 1 104 ? -11.651 -7.957 14.466 1.00 89.25 104 VAL A N 1
ATOM 866 C CA . VAL A 1 104 ? -12.630 -7.781 13.378 1.00 89.25 104 VAL A CA 1
ATOM 867 C C . VAL A 1 104 ? -12.514 -8.878 12.308 1.00 89.25 104 VAL A C 1
ATOM 869 O O . VAL A 1 104 ? -13.509 -9.280 11.700 1.00 89.25 104 VAL A O 1
ATOM 872 N N . LYS A 1 105 ? -11.309 -9.414 12.055 1.00 86.00 105 LYS A N 1
ATOM 873 C CA . LYS A 1 105 ? -11.127 -10.555 11.135 1.00 86.00 105 LYS A CA 1
ATOM 874 C C . LYS A 1 105 ? -11.881 -11.800 11.590 1.00 86.00 105 LYS A C 1
ATOM 876 O O . LYS A 1 105 ? -12.388 -12.520 10.731 1.00 86.00 105 LYS A O 1
ATOM 881 N N . LEU A 1 106 ? -11.959 -12.027 12.900 1.00 87.12 106 LEU A N 1
ATOM 882 C CA . LEU A 1 106 ? -12.679 -13.150 13.500 1.00 87.12 106 LEU A CA 1
ATOM 883 C C . LEU A 1 106 ? -14.207 -12.977 13.440 1.00 87.12 106 LEU A C 1
ATOM 885 O O . LEU A 1 106 ? -14.927 -13.896 13.814 1.00 87.12 106 LEU A O 1
ATOM 889 N N . GLY A 1 107 ? -14.704 -11.835 12.944 1.00 78.50 107 GLY A N 1
ATOM 890 C CA . GLY A 1 107 ? -16.136 -11.557 12.812 1.00 78.50 107 GLY A CA 1
ATOM 891 C C . GLY A 1 107 ? -16.825 -11.229 14.137 1.00 78.50 107 GLY A C 1
ATOM 892 O O . GLY A 1 107 ? -18.041 -11.373 14.225 1.00 78.50 107 GLY A O 1
ATOM 893 N N . ARG A 1 108 ? -16.045 -10.831 15.146 1.00 59.22 108 ARG A N 1
ATOM 894 C CA . ARG A 1 108 ? -16.518 -10.362 16.450 1.00 59.22 108 ARG A CA 1
ATOM 895 C C . ARG A 1 108 ? -16.401 -8.847 16.549 1.00 59.22 108 ARG A C 1
ATOM 897 O O . ARG A 1 108 ? -15.541 -8.282 15.831 1.00 59.22 108 ARG A O 1
#